Protein AF-A0A1D9GS06-F1 (afdb_monomer_lite)

Secondary structure (DSSP, 8-state):
-PPP-----------------BTTTBGGGTS-HHHHHHHHHHT--TTSS--SEEEEEEE-GGG-EEEEEEEEEEEEETTEEEEEEEEEEEEE--HHHHHHTTS--

Sequence (105 aa):
MGNPKLRPVDKSDSDSRGPSINPANGVLAYIPGDYVHVARQTLGPADSDNRTHAEVVIEAGNFGTVRIFFERKLSRHHKSYYHYWMAYRAEPVTPDTAHADADHA

pLDDT: mean 74.32, std 18.51, range [37.47, 93.12]

Radius of gyration: 20.76 Å; chains: 1; bounding box: 62×35×57 Å

Structure (mmCIF, N/CA/C/O backbone):
data_AF-A0A1D9GS06-F1
#
_entry.id   AF-A0A1D9GS06-F1
#
loop_
_atom_site.group_PDB
_atom_site.id
_atom_site.type_symbol
_atom_site.label_atom_id
_atom_site.label_alt_id
_atom_site.label_comp_id
_atom_site.label_asym_id
_atom_site.label_entity_id
_atom_site.label_seq_id
_atom_site.pdbx_PDB_ins_code
_atom_site.Cartn_x
_atom_site.Cartn_y
_atom_site.Cartn_z
_atom_site.occupancy
_atom_site.B_iso_or_equiv
_atom_site.auth_seq_id
_atom_site.auth_comp_id
_atom_site.auth_asym_id
_atom_site.auth_atom_id
_atom_site.pdbx_PDB_model_num
ATOM 1 N N . MET A 1 1 ? 31.733 23.032 41.420 1.00 37.47 1 MET A N 1
ATOM 2 C CA . MET A 1 1 ? 31.344 22.292 40.200 1.00 37.47 1 MET A CA 1
ATOM 3 C C . MET A 1 1 ? 29.952 21.722 40.436 1.00 37.47 1 MET A C 1
ATOM 5 O O . MET A 1 1 ? 29.825 20.643 40.995 1.00 37.47 1 MET A O 1
ATOM 9 N N . GLY A 1 2 ? 28.916 22.528 40.186 1.00 42.06 2 GLY A N 1
ATOM 10 C CA . GLY A 1 2 ? 27.523 22.177 40.470 1.00 42.06 2 GLY A CA 1
ATOM 11 C C . GLY A 1 2 ? 26.848 21.624 39.222 1.00 42.06 2 GLY A C 1
ATOM 12 O O . GLY A 1 2 ? 26.743 22.333 38.227 1.00 42.06 2 GLY A O 1
ATOM 13 N N . ASN A 1 3 ? 26.392 20.375 39.278 1.00 47.88 3 ASN A N 1
ATOM 14 C CA . ASN A 1 3 ? 25.543 19.807 38.236 1.00 47.88 3 ASN A CA 1
ATOM 15 C C . ASN A 1 3 ? 24.109 20.308 38.461 1.00 47.88 3 ASN A C 1
ATOM 17 O O . ASN A 1 3 ? 23.571 20.096 39.554 1.00 47.88 3 ASN A O 1
ATOM 21 N N . PRO A 1 4 ? 23.466 20.984 37.494 1.00 53.59 4 PRO A N 1
ATOM 22 C CA . PRO A 1 4 ? 22.086 21.396 37.673 1.00 53.59 4 PRO A CA 1
ATOM 23 C C . PRO A 1 4 ? 21.158 20.174 37.668 1.00 53.59 4 PRO A C 1
ATOM 25 O O . PRO A 1 4 ? 21.255 19.286 36.822 1.00 53.59 4 PRO A O 1
ATOM 28 N N . LYS A 1 5 ? 20.250 20.164 38.649 1.00 49.34 5 LYS A N 1
ATOM 29 C CA . LYS A 1 5 ? 19.127 19.232 38.805 1.00 49.34 5 LYS A CA 1
ATOM 30 C C . LYS A 1 5 ? 18.327 19.144 37.501 1.00 49.34 5 LYS A C 1
ATOM 32 O O . LYS A 1 5 ? 17.661 20.109 37.123 1.00 49.34 5 LYS A O 1
ATOM 37 N N . LEU A 1 6 ? 18.350 17.981 36.854 1.00 51.50 6 LEU A N 1
ATOM 38 C CA . LEU A 1 6 ? 17.377 17.630 35.824 1.00 51.50 6 LEU A CA 1
ATOM 39 C C . LEU A 1 6 ? 16.004 17.532 36.499 1.00 51.50 6 LEU A C 1
ATOM 41 O O . LEU A 1 6 ? 15.788 16.701 37.379 1.00 51.50 6 LEU A O 1
ATOM 45 N N . ARG A 1 7 ? 15.093 18.434 36.128 1.00 42.72 7 ARG A N 1
ATOM 46 C CA . ARG A 1 7 ? 13.671 18.302 36.457 1.00 42.72 7 ARG A CA 1
ATOM 47 C C . ARG A 1 7 ? 13.139 17.065 35.718 1.00 42.72 7 ARG A C 1
ATOM 49 O O . ARG A 1 7 ? 13.512 16.890 34.556 1.00 42.72 7 ARG A O 1
ATOM 56 N N . PRO A 1 8 ? 12.263 16.240 36.313 1.00 43.25 8 PRO A N 1
ATOM 57 C CA . PRO A 1 8 ? 11.472 15.324 35.512 1.00 43.25 8 PRO A CA 1
ATOM 58 C C . PRO A 1 8 ? 10.576 16.189 34.625 1.00 43.25 8 PRO A C 1
ATOM 60 O O . PRO A 1 8 ? 9.822 17.023 35.131 1.00 43.25 8 PRO A O 1
ATOM 63 N N . VAL A 1 9 ? 10.721 16.061 33.307 1.00 52.28 9 VAL A N 1
ATOM 64 C CA . VAL A 1 9 ? 9.732 16.616 32.391 1.00 52.28 9 VAL A CA 1
ATOM 65 C C . VAL A 1 9 ? 8.489 15.750 32.551 1.00 52.28 9 VAL A C 1
ATOM 67 O O . VAL A 1 9 ? 8.452 14.594 32.136 1.00 52.28 9 VAL A O 1
ATOM 70 N N . ASP A 1 10 ? 7.508 16.293 33.258 1.00 43.88 10 ASP A N 1
ATOM 71 C CA . ASP A 1 10 ? 6.145 15.802 33.206 1.00 43.88 10 ASP A CA 1
ATOM 72 C C . ASP A 1 10 ? 5.659 16.011 31.765 1.00 43.88 10 ASP A C 1
ATOM 74 O O . ASP A 1 10 ? 5.541 17.141 31.286 1.00 43.88 10 ASP A O 1
ATOM 78 N N . LYS A 1 11 ? 5.510 14.912 31.027 1.00 43.38 11 LYS A N 1
ATOM 79 C CA . LYS A 1 11 ? 4.718 14.859 29.798 1.00 43.38 11 LYS A CA 1
ATOM 80 C C . LYS A 1 11 ? 3.687 13.760 29.973 1.00 43.38 11 LYS A C 1
ATOM 82 O O . LYS A 1 11 ? 3.723 12.734 29.298 1.00 43.38 11 LYS A O 1
ATOM 87 N N . SER A 1 12 ? 2.796 13.987 30.928 1.00 48.12 12 SER A N 1
ATOM 88 C CA . SER A 1 12 ? 1.466 13.403 30.876 1.00 48.12 12 SER A CA 1
ATOM 89 C C . SER A 1 12 ? 0.668 14.192 29.841 1.00 48.12 12 SER A C 1
ATOM 91 O O . SER A 1 12 ? 0.180 15.271 30.138 1.00 48.12 12 SER A O 1
ATOM 93 N N . ASP A 1 13 ? 0.560 13.669 28.623 1.00 40.34 13 ASP A N 1
ATOM 94 C CA . ASP A 1 13 ? -0.618 13.925 27.793 1.00 40.34 13 ASP A CA 1
ATOM 95 C C . ASP A 1 13 ? -0.877 12.690 26.930 1.00 40.34 13 ASP A C 1
ATOM 97 O O . ASP A 1 13 ? -0.422 12.542 25.794 1.00 40.34 13 ASP A O 1
ATOM 101 N N . SER A 1 14 ? -1.570 11.745 27.561 1.00 47.44 14 SER A N 1
ATOM 102 C CA . SER A 1 14 ? -2.344 10.710 26.893 1.00 47.44 14 SER A CA 1
ATOM 103 C C . SER A 1 14 ? -3.488 11.378 26.119 1.00 47.44 14 SER A C 1
ATOM 105 O O . SER A 1 14 ? -4.634 11.355 26.563 1.00 47.44 14 SER A O 1
ATOM 107 N N . ASP A 1 15 ? -3.195 11.984 24.967 1.00 41.81 15 ASP A N 1
ATOM 108 C CA . ASP A 1 15 ? -4.240 12.447 24.053 1.00 41.81 15 ASP A CA 1
ATOM 109 C C . ASP A 1 15 ? -4.731 11.247 23.239 1.00 41.81 15 ASP A C 1
ATOM 111 O O . ASP A 1 15 ? -4.029 10.678 22.404 1.00 41.81 15 ASP A O 1
ATOM 115 N N . SER A 1 16 ? -5.961 10.842 23.526 1.00 42.16 16 SER A N 1
ATOM 116 C CA . SER A 1 16 ? -6.669 9.701 22.943 1.00 42.16 16 SER A CA 1
ATOM 117 C C . SER A 1 16 ? -7.129 9.967 21.500 1.00 42.16 16 SER A C 1
ATOM 119 O O . SER A 1 16 ? -8.242 9.608 21.115 1.00 42.16 16 SER A O 1
ATOM 121 N N . ARG A 1 17 ? -6.304 10.620 20.676 1.00 43.12 17 ARG A N 1
ATOM 122 C CA . ARG A 1 17 ? -6.590 10.805 19.252 1.00 43.12 17 ARG A CA 1
ATOM 123 C C . ARG A 1 17 ? -6.135 9.568 18.498 1.00 43.12 17 ARG A C 1
ATOM 125 O O . ARG A 1 17 ? -4.963 9.202 18.534 1.00 43.12 17 ARG A O 1
ATOM 132 N N . GLY A 1 18 ? -7.081 8.933 17.809 1.00 53.44 18 GLY A N 1
ATOM 133 C CA . GLY A 1 18 ? -6.798 7.864 16.857 1.00 53.44 18 GLY A CA 1
ATOM 134 C C . GLY A 1 18 ? -5.669 8.235 15.882 1.00 53.44 18 GLY A C 1
ATOM 135 O O . GLY A 1 18 ? -5.320 9.412 15.759 1.00 53.44 18 GLY A O 1
ATOM 136 N N . PRO A 1 19 ? -5.085 7.235 15.200 1.00 52.84 19 PRO A N 1
ATOM 137 C CA . PRO A 1 19 ? -3.896 7.400 14.367 1.00 52.84 19 PRO A CA 1
ATOM 138 C C . PRO A 1 19 ? -4.010 8.645 13.479 1.00 52.84 19 PRO A C 1
ATOM 140 O O . PRO A 1 19 ? -4.894 8.707 12.626 1.00 52.84 19 PRO A O 1
ATOM 143 N N . SER A 1 20 ? -3.171 9.663 13.714 1.00 52.78 20 SER A N 1
ATOM 144 C CA . SER A 1 20 ? -3.245 10.937 12.993 1.00 52.78 20 SER A CA 1
ATOM 145 C C . SER A 1 20 ? -2.982 10.707 11.506 1.00 52.78 20 SER A C 1
ATOM 147 O O . SER A 1 20 ? -1.840 10.581 11.078 1.00 52.78 20 SER A O 1
ATOM 149 N N . ILE A 1 21 ? -4.056 10.613 10.724 1.00 55.09 21 ILE A N 1
ATOM 150 C CA . ILE A 1 21 ? -4.037 10.314 9.292 1.00 55.09 21 ILE A CA 1
ATOM 151 C C . ILE A 1 21 ? -3.082 11.294 8.604 1.00 55.09 21 ILE A C 1
ATOM 153 O O . ILE A 1 21 ? -3.356 12.491 8.519 1.00 55.09 21 ILE A O 1
ATOM 157 N N . ASN A 1 22 ? -1.942 10.801 8.117 1.00 62.28 22 ASN A N 1
ATOM 158 C CA . ASN A 1 22 ? -1.083 11.611 7.265 1.00 62.28 22 ASN A CA 1
ATOM 159 C C . ASN A 1 22 ? -1.827 11.792 5.932 1.00 62.28 22 ASN A C 1
ATOM 161 O O . ASN A 1 22 ? -2.201 10.782 5.335 1.00 62.28 22 ASN A O 1
ATOM 165 N N . PRO A 1 23 ? -2.045 13.018 5.429 1.00 59.75 23 PRO A N 1
ATOM 166 C CA . PRO A 1 23 ? -2.836 13.230 4.217 1.00 59.75 23 PRO A CA 1
ATOM 167 C C . PRO A 1 23 ? -2.262 12.517 2.980 1.00 59.75 23 PRO A C 1
ATOM 169 O O . PRO A 1 23 ? -3.018 12.193 2.070 1.00 59.75 23 PRO A O 1
ATOM 172 N N . ALA A 1 24 ? -0.955 12.227 2.952 1.00 65.56 24 ALA A N 1
ATOM 173 C CA . ALA A 1 24 ? -0.316 11.514 1.846 1.00 65.56 24 ALA A CA 1
ATOM 174 C C . ALA A 1 24 ? -0.394 9.980 1.980 1.00 65.56 24 ALA A C 1
ATOM 176 O O . ALA A 1 24 ? -0.663 9.292 0.999 1.00 65.56 24 ALA A O 1
ATOM 177 N N . ASN A 1 25 ? -0.201 9.442 3.191 1.00 75.25 25 ASN A N 1
ATOM 178 C CA . ASN A 1 25 ? -0.056 7.991 3.415 1.00 75.25 25 ASN A CA 1
ATOM 179 C C . ASN A 1 25 ? -1.298 7.347 4.063 1.00 75.25 25 ASN A C 1
ATOM 181 O O . ASN A 1 25 ? -1.385 6.124 4.191 1.00 75.25 25 ASN A O 1
ATOM 185 N N . GLY A 1 26 ? -2.273 8.154 4.479 1.00 77.00 26 GLY A N 1
ATOM 186 C CA . GLY A 1 26 ? -3.456 7.713 5.203 1.00 77.00 26 GLY A CA 1
ATOM 187 C C . 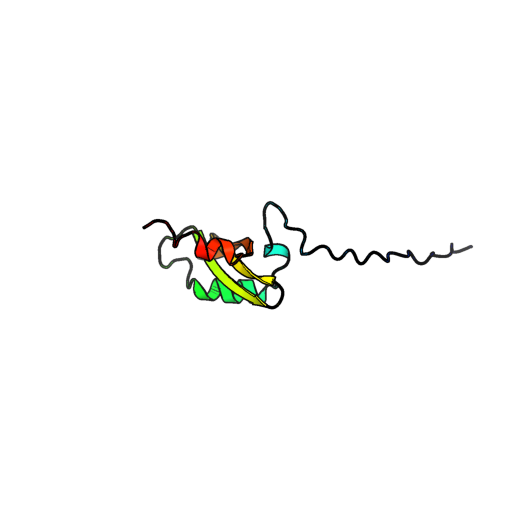GLY A 1 26 ? -3.110 7.045 6.538 1.00 77.00 26 GLY A C 1
ATOM 188 O O . GLY A 1 26 ? -2.247 7.520 7.283 1.00 77.00 26 GLY A O 1
ATOM 189 N N . VAL A 1 27 ? -3.765 5.917 6.826 1.00 80.31 27 VAL A N 1
ATOM 190 C CA . VAL A 1 27 ? -3.497 5.093 8.019 1.00 80.31 27 VAL A CA 1
ATOM 191 C C . VAL A 1 27 ? -2.310 4.141 7.844 1.00 80.31 27 VAL A C 1
ATOM 193 O O . VAL A 1 27 ? -1.937 3.462 8.795 1.00 80.31 27 VAL A O 1
ATOM 196 N N . LEU A 1 28 ? -1.662 4.112 6.670 1.00 83.56 28 LEU A N 1
ATOM 197 C CA . LEU A 1 28 ? -0.557 3.186 6.381 1.00 83.56 28 LEU A CA 1
ATOM 198 C C . LEU A 1 28 ? 0.593 3.311 7.385 1.00 83.56 28 LEU A C 1
ATOM 200 O O . LEU A 1 28 ? 1.202 2.311 7.740 1.00 83.56 28 LEU A O 1
ATOM 204 N N . ALA A 1 29 ? 0.854 4.525 7.879 1.00 81.94 29 ALA A N 1
ATOM 205 C CA . ALA A 1 29 ? 1.889 4.786 8.880 1.00 81.94 29 ALA A CA 1
ATOM 206 C C . ALA A 1 29 ? 1.629 4.106 10.240 1.00 81.94 29 ALA A C 1
ATOM 208 O O . ALA A 1 29 ? 2.550 3.987 11.043 1.00 81.94 29 ALA A O 1
ATOM 209 N N . TYR A 1 30 ? 0.392 3.677 10.496 1.00 83.69 30 TYR A N 1
ATOM 210 C CA . TYR A 1 30 ? -0.042 3.074 11.758 1.00 83.69 30 TYR A CA 1
ATOM 211 C C . TYR A 1 30 ? -0.319 1.581 11.643 1.00 83.69 30 TYR A C 1
ATOM 213 O O . TYR A 1 30 ? -0.379 0.897 12.661 1.00 83.69 30 TYR A O 1
ATOM 221 N N . ILE A 1 31 ? -0.474 1.074 1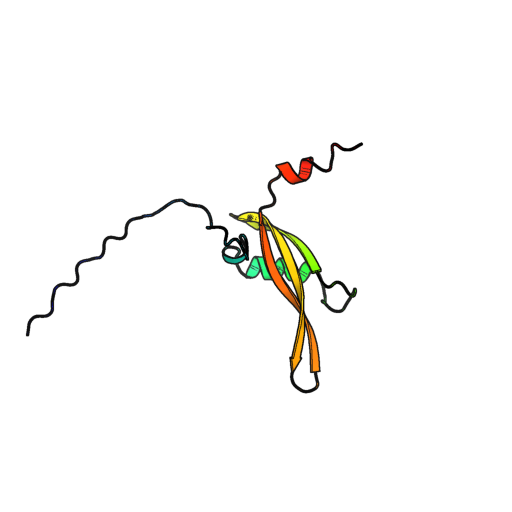0.420 1.00 84.25 31 ILE A N 1
ATOM 222 C CA . ILE A 1 31 ? -0.686 -0.346 10.170 1.00 84.25 31 ILE A CA 1
ATOM 223 C C . ILE A 1 31 ? 0.649 -1.078 10.382 1.00 84.25 31 ILE A C 1
ATOM 225 O O . ILE A 1 31 ? 1.637 -0.744 9.722 1.00 84.25 31 ILE A O 1
ATOM 229 N N . PRO A 1 32 ? 0.703 -2.094 11.264 1.00 86.50 32 PRO A N 1
ATOM 230 C CA . PRO A 1 32 ? 1.897 -2.915 11.419 1.00 86.50 32 PRO A CA 1
ATOM 231 C C . PRO A 1 32 ? 2.334 -3.553 10.096 1.00 86.50 32 PRO A C 1
ATOM 233 O O . PRO A 1 32 ? 1.506 -4.002 9.301 1.00 86.50 32 PRO A O 1
ATOM 236 N N . GLY A 1 33 ? 3.649 -3.635 9.877 1.00 87.94 33 GLY A N 1
ATOM 237 C CA . GLY A 1 33 ? 4.225 -4.134 8.623 1.00 87.94 33 GLY A CA 1
ATOM 238 C C . GLY A 1 33 ? 3.773 -5.547 8.240 1.00 87.94 33 GLY A C 1
ATOM 239 O O . GLY A 1 33 ? 3.679 -5.846 7.052 1.00 87.94 33 GLY A O 1
ATOM 240 N N . ASP A 1 34 ? 3.418 -6.382 9.219 1.00 90.94 34 ASP A N 1
ATOM 241 C CA . ASP A 1 34 ? 2.913 -7.740 8.990 1.00 90.94 34 ASP A CA 1
ATOM 242 C C . ASP A 1 34 ? 1.597 -7.743 8.204 1.00 90.94 34 ASP A C 1
ATOM 244 O O . ASP A 1 34 ? 1.427 -8.531 7.275 1.00 90.94 34 ASP A O 1
ATOM 248 N N . TYR A 1 35 ? 0.692 -6.804 8.488 1.00 90.88 35 TYR A N 1
ATOM 249 C CA . TYR A 1 35 ? -0.557 -6.661 7.740 1.00 90.88 35 TYR A CA 1
ATOM 250 C C . TYR A 1 35 ? -0.299 -6.204 6.301 1.00 90.88 35 TYR A C 1
ATOM 252 O O . TYR A 1 35 ? -0.901 -6.723 5.363 1.00 90.88 35 TYR A O 1
ATOM 260 N N . VAL A 1 36 ? 0.655 -5.288 6.099 1.00 89.25 36 VAL A N 1
ATOM 261 C CA . VA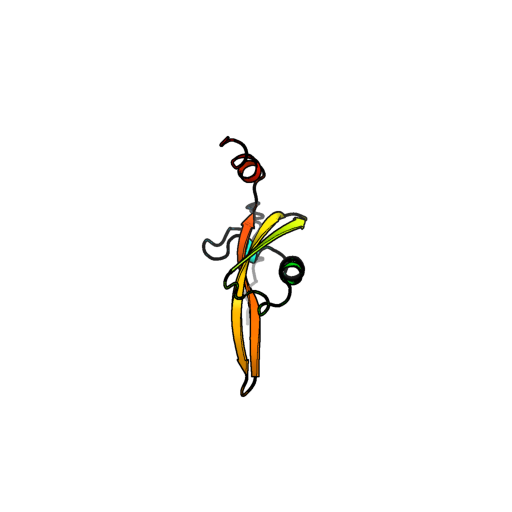L A 1 36 ? 1.085 -4.869 4.754 1.00 89.25 36 VAL A CA 1
ATOM 262 C C . VAL A 1 36 ? 1.711 -6.044 3.995 1.00 89.25 36 VAL A C 1
ATOM 264 O O . VAL A 1 36 ? 1.486 -6.197 2.792 1.00 89.25 36 VAL A O 1
ATOM 267 N N . HIS A 1 37 ? 2.470 -6.897 4.687 1.00 89.62 37 HIS A N 1
ATOM 268 C CA . HIS A 1 37 ? 3.061 -8.101 4.117 1.00 89.62 37 HIS A CA 1
ATOM 269 C C . HIS A 1 37 ? 1.990 -9.102 3.671 1.00 89.62 37 HIS A C 1
ATOM 271 O O . HIS A 1 37 ? 2.018 -9.532 2.518 1.00 89.62 37 HIS A O 1
ATOM 277 N N . VAL A 1 38 ? 1.020 -9.412 4.537 1.00 90.62 38 VAL A N 1
ATOM 278 C CA . VAL A 1 38 ? -0.118 -10.290 4.218 1.00 90.62 38 VAL A CA 1
ATOM 279 C C . VAL A 1 38 ? -0.911 -9.736 3.036 1.00 90.62 38 VAL A C 1
ATOM 281 O O . VAL A 1 38 ? -1.134 -10.455 2.065 1.00 90.62 38 VAL A O 1
ATOM 284 N N . ALA A 1 39 ? -1.255 -8.443 3.050 1.00 91.38 39 ALA A N 1
ATOM 285 C CA . ALA A 1 39 ? -1.949 -7.804 1.934 1.00 91.38 39 ALA A CA 1
ATOM 286 C C . ALA A 1 39 ? -1.169 -7.949 0.621 1.00 91.38 39 ALA A C 1
ATOM 288 O O . ALA A 1 39 ? -1.729 -8.356 -0.395 1.00 91.38 39 ALA A O 1
ATOM 289 N N . ARG A 1 40 ? 0.144 -7.704 0.634 1.00 90.88 40 ARG A N 1
ATOM 290 C CA . ARG A 1 40 ? 0.987 -7.847 -0.558 1.00 90.88 40 ARG A CA 1
ATOM 291 C C . ARG A 1 40 ? 1.030 -9.280 -1.095 1.00 90.88 40 ARG A C 1
ATOM 293 O O . ARG A 1 40 ? 1.111 -9.452 -2.309 1.00 90.88 40 ARG A O 1
ATOM 300 N N . GLN A 1 41 ? 0.993 -10.296 -0.232 1.00 90.25 41 GLN A N 1
ATOM 301 C CA . GLN A 1 41 ? 0.983 -11.697 -0.668 1.00 90.25 41 GLN A CA 1
ATOM 302 C C . GLN A 1 41 ? -0.276 -12.045 -1.476 1.00 90.25 41 GLN A C 1
ATOM 304 O O . GLN A 1 41 ? -0.190 -12.845 -2.406 1.00 90.25 41 GLN A O 1
ATOM 309 N N . THR A 1 42 ? -1.415 -11.402 -1.191 1.00 88.94 42 THR A N 1
ATOM 310 C CA . THR A 1 42 ? -2.672 -11.635 -1.931 1.00 88.94 42 THR A CA 1
ATOM 311 C C . THR A 1 42 ? -2.616 -11.187 -3.395 1.00 88.94 42 THR A C 1
ATOM 313 O O . THR A 1 42 ? -3.315 -11.748 -4.234 1.00 88.94 42 THR A O 1
ATOM 316 N N . LEU A 1 43 ? -1.758 -10.215 -3.726 1.00 85.38 43 LEU A N 1
ATOM 317 C CA . LEU A 1 43 ? -1.618 -9.674 -5.083 1.00 85.38 43 LEU A CA 1
ATOM 318 C C . LEU A 1 43 ? -0.821 -10.579 -6.028 1.00 85.38 43 LEU A C 1
ATOM 320 O O . LEU A 1 43 ? -0.793 -10.332 -7.234 1.00 85.38 43 LEU A O 1
ATOM 324 N N . GLY A 1 44 ? -0.126 -11.587 -5.495 1.00 82.56 44 GLY A N 1
ATOM 325 C CA . GLY A 1 44 ? 0.811 -12.392 -6.270 1.00 82.56 44 GLY A CA 1
ATOM 326 C C . GLY A 1 44 ? 1.985 -11.574 -6.846 1.00 82.56 44 GLY A C 1
ATOM 327 O O . GLY A 1 44 ? 2.274 -10.455 -6.400 1.00 82.56 44 GLY A O 1
ATOM 328 N N . PRO A 1 45 ? 2.723 -12.125 -7.827 1.00 82.25 45 PRO A N 1
ATOM 329 C CA . PRO A 1 45 ? 3.875 -11.454 -8.423 1.00 82.25 45 PRO A CA 1
ATOM 330 C C . PRO A 1 45 ? 3.468 -10.186 -9.186 1.00 82.25 45 PRO A C 1
ATOM 332 O O . PRO A 1 45 ? 2.524 -10.194 -9.975 1.00 82.25 45 PRO A O 1
ATOM 335 N N . ALA A 1 46 ? 4.232 -9.104 -9.019 1.00 82.00 46 ALA A N 1
ATOM 336 C CA . ALA A 1 46 ? 3.944 -7.810 -9.649 1.00 82.00 46 ALA A CA 1
ATOM 337 C C . ALA A 1 46 ? 4.136 -7.789 -11.178 1.00 82.00 46 ALA A C 1
ATOM 339 O O . ALA A 1 46 ? 3.798 -6.805 -11.828 1.00 82.00 46 ALA A O 1
ATOM 340 N N . ASP A 1 47 ? 4.680 -8.856 -11.758 1.00 77.00 47 ASP A N 1
ATOM 341 C CA . ASP A 1 47 ? 4.918 -8.966 -13.201 1.00 77.00 47 ASP A CA 1
ATOM 342 C C . ASP A 1 47 ? 3.752 -9.624 -13.960 1.00 77.00 47 ASP A C 1
ATOM 344 O O . ASP A 1 47 ? 3.726 -9.649 -15.184 1.00 77.00 47 ASP A O 1
ATOM 348 N N . SER A 1 48 ? 2.765 -10.158 -13.236 1.00 66.75 48 SER A N 1
ATOM 349 C CA . SER A 1 48 ? 1.836 -11.145 -13.797 1.00 66.75 48 SER A CA 1
ATOM 350 C C . SER A 1 48 ? 0.792 -10.573 -14.760 1.00 66.75 48 SER A C 1
ATOM 352 O O . SER A 1 48 ? 0.318 -11.306 -15.618 1.00 66.75 48 SER A O 1
ATOM 354 N N . ASP A 1 49 ? 0.394 -9.303 -14.613 1.00 65.62 49 ASP A N 1
ATOM 355 C CA . ASP A 1 49 ? -0.855 -8.825 -15.240 1.00 65.62 49 ASP A CA 1
ATOM 356 C C . ASP A 1 49 ? -0.790 -7.384 -15.779 1.00 65.62 49 ASP A C 1
ATOM 358 O O . ASP A 1 49 ? -1.795 -6.690 -15.889 1.00 65.62 49 ASP A O 1
ATOM 362 N N . ASN A 1 50 ? 0.421 -6.875 -16.040 1.00 70.25 50 ASN A N 1
ATOM 363 C CA . ASN A 1 50 ? 0.706 -5.488 -16.458 1.00 70.25 50 ASN A CA 1
ATOM 364 C C . ASN A 1 50 ? 0.048 -4.376 -15.600 1.00 70.25 50 ASN A C 1
ATOM 366 O O . ASN A 1 50 ? 0.081 -3.198 -15.961 1.00 70.25 50 ASN A O 1
ATOM 370 N N . ARG A 1 51 ? -0.522 -4.730 -14.444 1.00 82.00 51 ARG A N 1
ATOM 371 C CA . ARG A 1 51 ? -1.172 -3.808 -13.518 1.00 82.00 51 ARG A CA 1
ATOM 372 C C . ARG A 1 51 ? -0.126 -2.881 -12.913 1.00 82.00 51 ARG A C 1
ATOM 374 O O . ARG A 1 51 ? 0.902 -3.324 -12.403 1.00 82.00 51 ARG A O 1
ATOM 381 N N . THR A 1 52 ? -0.397 -1.582 -12.960 1.00 86.94 52 THR A N 1
ATOM 382 C CA . THR A 1 52 ? 0.460 -0.563 -12.332 1.00 86.94 52 THR A CA 1
ATOM 383 C C . THR A 1 52 ? 0.017 -0.258 -10.906 1.00 86.94 52 THR A C 1
ATOM 385 O O . THR A 1 52 ? 0.854 0.064 -10.070 1.00 86.94 52 THR A O 1
ATOM 388 N N . HIS A 1 53 ? -1.274 -0.413 -10.616 1.00 90.56 53 HIS A N 1
ATOM 389 C CA . HIS A 1 53 ? -1.859 -0.181 -9.300 1.00 90.56 53 HIS A CA 1
ATOM 390 C C . HIS A 1 53 ? -2.703 -1.384 -8.897 1.00 90.56 53 HIS A C 1
ATOM 392 O O . HIS A 1 53 ? -3.314 -2.032 -9.751 1.00 90.56 53 HIS A O 1
ATOM 398 N N . ALA A 1 54 ? -2.728 -1.669 -7.604 1.00 89.62 54 ALA A N 1
ATOM 399 C CA . ALA A 1 54 ? -3.573 -2.691 -7.022 1.00 89.62 54 ALA A CA 1
ATOM 400 C C . ALA A 1 54 ? -4.063 -2.237 -5.648 1.00 89.62 54 ALA A C 1
ATOM 402 O O . ALA A 1 54 ? -3.361 -1.526 -4.932 1.00 89.62 54 ALA A O 1
ATOM 403 N N . GLU A 1 55 ? -5.262 -2.659 -5.279 1.00 91.44 55 GLU A N 1
ATOM 404 C CA . GLU A 1 55 ? -5.842 -2.404 -3.967 1.00 91.44 55 GLU A CA 1
ATOM 405 C C . GLU A 1 55 ? -6.172 -3.731 -3.292 1.00 91.44 55 GLU A C 1
ATOM 407 O O . GLU A 1 55 ? -6.590 -4.688 -3.945 1.00 91.44 55 GLU A O 1
ATOM 412 N N . VAL A 1 56 ? -5.944 -3.797 -1.983 1.00 91.44 56 VAL A N 1
ATOM 413 C CA . VAL A 1 56 ? -6.255 -4.972 -1.170 1.00 91.44 56 VAL A CA 1
ATOM 414 C C . VAL A 1 56 ? -6.978 -4.515 0.075 1.00 91.44 56 VAL A C 1
ATOM 416 O O . VAL A 1 56 ? -6.485 -3.656 0.805 1.00 91.44 56 VAL A O 1
ATOM 419 N N . VAL A 1 57 ? -8.134 -5.111 0.330 1.00 91.94 57 VAL A N 1
ATOM 420 C CA . VAL A 1 57 ? -8.872 -4.918 1.573 1.00 91.94 57 VAL A CA 1
ATOM 421 C C . VAL A 1 57 ? -8.505 -6.046 2.530 1.00 91.94 57 VAL A C 1
ATOM 423 O O . VAL A 1 57 ? -8.623 -7.216 2.176 1.00 91.94 57 VAL A O 1
ATOM 426 N N . ILE A 1 58 ? -8.041 -5.693 3.727 1.00 90.50 58 ILE A N 1
ATOM 427 C CA . ILE A 1 58 ? -7.701 -6.642 4.791 1.00 90.50 58 ILE A CA 1
ATOM 428 C C . ILE A 1 58 ? -8.297 -6.201 6.127 1.00 90.50 58 ILE A C 1
ATOM 430 O O . ILE A 1 58 ? -8.555 -5.018 6.350 1.00 90.50 58 ILE A O 1
ATOM 434 N N . GLU A 1 59 ? -8.454 -7.148 7.044 1.00 88.38 59 GLU A N 1
ATOM 435 C CA . GLU A 1 59 ? -8.756 -6.863 8.444 1.00 88.38 59 GLU A CA 1
ATOM 436 C C . GLU A 1 59 ? -7.445 -6.653 9.221 1.00 88.38 59 GLU A C 1
ATOM 438 O O . GLU A 1 59 ? -6.640 -7.571 9.371 1.00 88.38 59 GLU A O 1
ATOM 443 N N . ALA A 1 60 ? -7.209 -5.428 9.698 1.00 86.31 60 ALA A N 1
ATOM 444 C CA . ALA A 1 60 ? -6.003 -5.022 10.420 1.00 86.31 60 ALA A CA 1
ATOM 445 C C . ALA A 1 60 ? -6.230 -4.956 11.944 1.00 86.31 60 ALA A C 1
ATOM 447 O O . ALA A 1 60 ? -5.829 -3.995 12.609 1.00 86.31 60 ALA A O 1
ATOM 448 N N . GLY A 1 61 ? -6.901 -5.967 12.506 1.00 82.25 61 GLY A N 1
ATOM 449 C CA . GLY A 1 61 ? -7.150 -6.098 13.946 1.00 82.25 61 GLY A CA 1
ATOM 450 C C . GLY A 1 61 ? -7.782 -4.843 14.557 1.00 82.25 61 GLY A C 1
ATOM 451 O O . GLY A 1 61 ? -8.857 -4.414 14.148 1.00 82.25 61 GLY A O 1
ATOM 452 N N . ASN A 1 62 ? -7.093 -4.213 15.516 1.00 78.88 62 ASN A N 1
ATOM 453 C CA . ASN A 1 62 ? -7.560 -3.003 16.212 1.00 78.88 62 ASN A CA 1
ATOM 454 C C . ASN A 1 62 ? -7.790 -1.780 15.302 1.00 78.88 62 ASN A C 1
ATOM 456 O O . ASN A 1 62 ? -8.433 -0.829 15.738 1.00 78.88 62 ASN A O 1
ATOM 460 N N . PHE A 1 63 ? -7.276 -1.787 14.068 1.00 75.56 63 PHE A N 1
ATOM 461 C CA . PHE A 1 63 ? -7.507 -0.727 13.080 1.00 75.56 63 PHE A CA 1
ATOM 462 C C . PHE A 1 63 ? -8.743 -0.980 12.203 1.00 75.56 63 PHE A C 1
ATOM 464 O O . PHE A 1 63 ? -9.099 -0.129 11.389 1.00 75.56 63 PHE A O 1
ATOM 471 N N . GLY A 1 64 ? -9.408 -2.126 12.379 1.00 86.31 64 GLY A N 1
ATOM 472 C CA . GLY A 1 64 ? -10.576 -2.524 11.603 1.00 86.31 64 GLY A CA 1
ATOM 473 C C . GLY A 1 64 ? -10.228 -2.941 10.176 1.00 86.31 64 GLY A C 1
ATOM 474 O O . GLY A 1 64 ? -9.105 -3.348 9.874 1.00 86.31 64 GLY A O 1
ATOM 475 N N . THR A 1 65 ? -11.214 -2.857 9.284 1.00 89.00 65 THR A N 1
ATOM 476 C CA . THR A 1 65 ? -11.010 -3.155 7.862 1.00 89.00 65 THR A CA 1
ATOM 477 C C . THR A 1 65 ? -10.316 -1.978 7.187 1.00 89.00 65 THR A C 1
ATOM 479 O O . THR A 1 65 ? -10.782 -0.842 7.268 1.00 89.00 65 THR A O 1
ATOM 482 N N . VAL A 1 66 ? -9.208 -2.244 6.503 1.00 89.75 66 VAL A N 1
ATOM 483 C CA . VAL A 1 66 ? -8.412 -1.234 5.801 1.00 89.75 66 VAL A CA 1
ATOM 484 C C . VAL A 1 66 ? -8.202 -1.642 4.350 1.00 89.75 66 VAL A C 1
ATOM 486 O O . VAL A 1 66 ? -7.965 -2.809 4.040 1.00 89.75 66 VAL A O 1
ATOM 489 N N . ARG A 1 67 ? -8.263 -0.666 3.449 1.00 91.19 67 ARG A N 1
ATOM 490 C CA . ARG A 1 67 ? -7.889 -0.795 2.044 1.00 91.19 67 ARG A CA 1
ATOM 491 C C . ARG A 1 67 ? -6.482 -0.250 1.867 1.00 91.19 67 ARG A C 1
ATOM 493 O O . ARG A 1 67 ? -6.242 0.929 2.109 1.00 91.19 67 ARG A O 1
ATOM 500 N N . ILE A 1 68 ? -5.555 -1.101 1.448 1.00 92.38 68 ILE A N 1
ATOM 501 C CA . ILE A 1 68 ? -4.165 -0.742 1.172 1.00 92.38 68 ILE A CA 1
ATOM 502 C C . ILE A 1 68 ? -3.973 -0.642 -0.337 1.00 92.38 68 ILE A C 1
ATOM 504 O O . ILE A 1 68 ? -4.312 -1.563 -1.079 1.00 92.38 68 ILE A O 1
ATOM 508 N N . PHE A 1 69 ? -3.390 0.468 -0.776 1.00 91.88 69 PHE A N 1
ATOM 509 C CA . PHE A 1 69 ? -3.047 0.733 -2.163 1.00 91.88 69 PHE A CA 1
ATOM 510 C C . PHE A 1 69 ? -1.574 0.435 -2.406 1.00 91.88 69 PHE A C 1
ATOM 512 O O . PHE A 1 69 ? -0.682 0.914 -1.694 1.00 91.88 69 PHE A O 1
ATOM 519 N N . PHE A 1 70 ? -1.334 -0.339 -3.454 1.00 92.94 70 PHE A N 1
ATOM 520 C CA . PHE A 1 70 ? -0.028 -0.753 -3.917 1.00 92.94 70 PHE A CA 1
ATOM 521 C C . PHE A 1 70 ? 0.222 -0.221 -5.319 1.00 92.94 70 PHE A C 1
ATOM 523 O O . PHE A 1 70 ? -0.650 -0.248 -6.186 1.00 92.94 70 PHE A O 1
ATOM 530 N N . GLU A 1 71 ? 1.450 0.211 -5.559 1.00 93.12 71 GLU A N 1
ATOM 531 C CA . GLU A 1 71 ? 1.946 0.535 -6.887 1.00 93.12 71 GLU A CA 1
ATOM 532 C C . GLU A 1 71 ? 3.038 -0.453 -7.297 1.00 93.12 71 GLU A C 1
ATOM 534 O O . GLU A 1 71 ? 3.839 -0.920 -6.479 1.00 93.12 71 GLU A O 1
ATOM 539 N N . ARG A 1 72 ? 3.073 -0.786 -8.585 1.00 92.75 72 ARG A N 1
ATOM 540 C CA . ARG A 1 72 ? 4.135 -1.595 -9.168 1.00 92.75 72 ARG A CA 1
ATOM 541 C C . ARG A 1 72 ? 5.360 -0.716 -9.361 1.00 92.75 72 ARG A C 1
ATOM 543 O O . ARG A 1 72 ? 5.360 0.210 -10.168 1.00 92.75 72 ARG A O 1
ATOM 550 N N . LYS A 1 73 ? 6.442 -1.059 -8.674 1.00 91.81 73 LYS A N 1
ATOM 551 C CA . LYS A 1 73 ? 7.760 -0.459 -8.873 1.00 91.81 73 LYS A CA 1
ATOM 552 C C . LYS A 1 73 ? 8.676 -1.414 -9.619 1.00 91.81 73 LYS A C 1
ATOM 554 O O . LYS A 1 73 ? 8.484 -2.630 -9.615 1.00 91.81 73 LYS A O 1
ATOM 559 N N . LEU A 1 74 ? 9.682 -0.840 -10.266 1.00 90.06 74 LEU A N 1
ATOM 560 C CA . LEU A 1 74 ? 10.761 -1.561 -10.922 1.00 90.06 74 LEU A CA 1
ATOM 561 C C . LEU A 1 74 ? 12.044 -1.309 -10.136 1.00 90.06 74 LEU A C 1
ATOM 563 O O . LEU A 1 74 ? 12.520 -0.177 -10.082 1.00 90.06 74 LEU A O 1
ATOM 567 N N . SER A 1 75 ? 12.607 -2.360 -9.552 1.00 90.56 75 SER A N 1
ATOM 568 C CA . SER A 1 75 ? 13.954 -2.305 -8.995 1.00 90.56 75 SER A 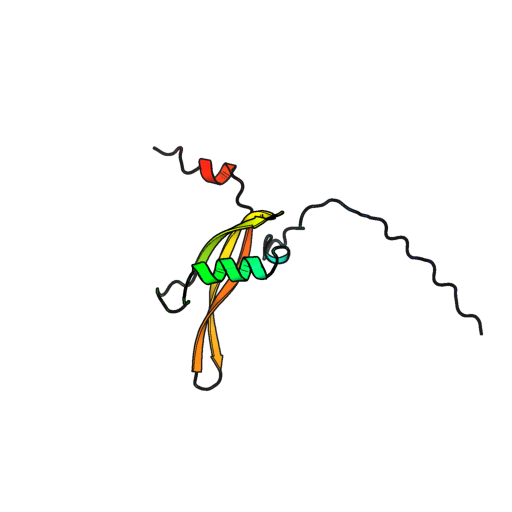CA 1
ATOM 569 C C . SER A 1 75 ? 14.945 -2.729 -10.069 1.00 90.56 75 SER A C 1
ATOM 571 O O . SER A 1 75 ? 14.745 -3.750 -10.729 1.00 90.56 75 SER A O 1
ATOM 573 N N . ARG A 1 76 ? 16.006 -1.943 -10.267 1.00 89.75 76 ARG A N 1
ATOM 574 C CA . ARG A 1 76 ? 17.097 -2.249 -11.199 1.00 89.75 76 ARG A CA 1
ATOM 575 C C . ARG A 1 76 ? 18.386 -2.391 -10.410 1.00 89.75 76 ARG A C 1
ATOM 577 O O . ARG A 1 76 ? 18.803 -1.455 -9.737 1.00 89.75 76 ARG A O 1
ATOM 584 N N . HIS A 1 77 ? 19.023 -3.547 -10.526 1.00 88.19 77 HIS A N 1
ATOM 585 C CA . HIS A 1 77 ? 20.306 -3.828 -9.903 1.00 88.19 77 HIS A CA 1
ATOM 586 C C . HIS A 1 77 ? 21.259 -4.435 -10.937 1.00 88.19 77 HIS A C 1
ATOM 588 O O . HIS A 1 77 ? 21.112 -5.588 -11.346 1.00 88.19 77 HIS A O 1
ATOM 594 N N . HIS A 1 78 ? 22.237 -3.639 -11.377 1.00 88.75 78 HIS A N 1
ATOM 595 C CA . HIS A 1 78 ? 23.167 -3.968 -12.462 1.00 88.75 78 HIS A CA 1
ATOM 596 C C . HIS A 1 78 ? 22.464 -4.506 -13.722 1.00 88.75 78 HIS A C 1
ATOM 598 O O . HIS A 1 78 ? 21.866 -3.733 -14.465 1.00 88.75 78 HIS A O 1
ATOM 604 N N . LYS A 1 79 ? 22.558 -5.818 -13.976 1.00 90.25 79 LYS A N 1
ATOM 605 C CA . LYS A 1 79 ? 21.991 -6.495 -15.155 1.00 90.25 79 LYS A CA 1
ATOM 606 C C . LYS A 1 79 ? 20.601 -7.088 -14.910 1.00 90.25 79 LYS A C 1
ATOM 608 O O . LYS A 1 79 ? 19.990 -7.570 -15.857 1.00 90.25 79 LYS A O 1
ATOM 613 N N . SER A 1 80 ? 20.112 -7.059 -13.673 1.00 88.62 80 SER A N 1
ATOM 614 C CA . SER A 1 80 ? 18.829 -7.647 -13.293 1.00 88.62 80 SER A CA 1
A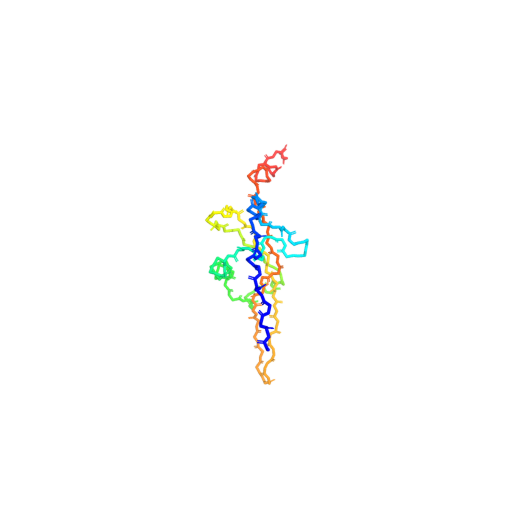TOM 615 C C . SER A 1 80 ? 17.822 -6.560 -12.965 1.00 88.62 80 SER A C 1
ATOM 617 O O . SER A 1 80 ? 18.141 -5.554 -12.327 1.00 88.62 80 SER A O 1
ATOM 619 N N . TYR A 1 81 ? 16.582 -6.784 -13.370 1.00 88.06 81 TYR A N 1
ATOM 620 C CA . TYR A 1 81 ? 15.453 -5.973 -12.958 1.00 88.06 81 TYR A CA 1
ATOM 621 C C . TYR A 1 81 ? 14.352 -6.885 -12.433 1.00 88.06 81 TYR A C 1
ATOM 623 O O . TYR A 1 81 ? 14.208 -8.014 -12.897 1.00 88.06 81 TYR A O 1
ATOM 631 N N . TYR A 1 82 ? 13.602 -6.418 -11.442 1.00 89.62 82 TYR A N 1
ATOM 632 C CA . TYR A 1 82 ? 12.419 -7.124 -10.970 1.00 89.62 82 TYR A CA 1
ATOM 633 C C . TYR A 1 82 ? 11.332 -6.137 -10.569 1.00 89.62 82 TYR A C 1
ATOM 635 O O . TYR A 1 82 ? 11.600 -5.045 -10.052 1.00 89.62 82 TYR A O 1
ATOM 643 N N . HIS A 1 83 ? 10.091 -6.539 -10.817 1.00 91.06 83 HIS A N 1
ATOM 644 C CA . HIS A 1 83 ? 8.918 -5.797 -10.396 1.00 91.06 83 HIS A CA 1
ATOM 645 C C . HIS A 1 83 ? 8.521 -6.187 -8.975 1.00 91.06 83 HIS A C 1
ATOM 647 O O . HIS A 1 83 ? 8.584 -7.355 -8.590 1.00 91.06 83 HIS A O 1
ATOM 653 N N . TYR A 1 84 ? 8.091 -5.206 -8.189 1.00 90.81 84 TYR A N 1
ATOM 654 C CA . TYR A 1 84 ? 7.576 -5.440 -6.846 1.00 90.81 84 TYR A CA 1
ATOM 655 C C . TYR A 1 84 ? 6.434 -4.483 -6.514 1.00 90.81 84 TYR A C 1
ATOM 657 O O . TYR A 1 84 ? 6.372 -3.369 -7.029 1.00 90.81 84 TYR A O 1
ATOM 665 N N . TRP A 1 85 ? 5.536 -4.926 -5.636 1.00 92.75 85 TRP A N 1
ATOM 666 C CA . TRP A 1 85 ? 4.471 -4.096 -5.086 1.00 92.75 85 TRP A CA 1
ATOM 667 C C . TRP A 1 85 ? 4.998 -3.260 -3.919 1.00 92.75 85 TRP A C 1
ATOM 669 O O . TRP A 1 85 ? 5.580 -3.806 -2.975 1.00 92.75 85 TRP A O 1
ATOM 679 N N . MET A 1 86 ? 4.778 -1.950 -3.978 1.00 91.38 86 MET A N 1
ATOM 680 C CA . MET A 1 86 ? 5.085 -1.000 -2.913 1.00 91.38 86 MET A CA 1
ATOM 681 C C . MET A 1 86 ? 3.784 -0.393 -2.393 1.00 91.38 86 MET A C 1
ATOM 683 O O . MET A 1 86 ? 3.036 0.198 -3.166 1.00 91.38 86 MET A O 1
ATOM 687 N N . ALA A 1 87 ? 3.510 -0.546 -1.097 1.00 92.25 87 ALA A N 1
ATOM 688 C CA . ALA A 1 87 ? 2.390 0.141 -0.462 1.00 92.25 87 ALA A CA 1
ATOM 689 C C . ALA A 1 87 ? 2.712 1.634 -0.345 1.00 92.25 87 ALA A C 1
ATOM 691 O O . ALA A 1 87 ? 3.796 1.985 0.126 1.00 92.25 87 ALA A O 1
ATOM 692 N N . TYR A 1 88 ? 1.780 2.493 -0.753 1.00 90.50 88 TYR A N 1
ATOM 693 C CA . TYR A 1 88 ? 1.960 3.949 -0.680 1.00 90.50 88 TYR A CA 1
ATOM 694 C C . TYR A 1 88 ? 0.848 4.658 0.099 1.00 90.50 88 TYR A C 1
ATOM 696 O O . TYR A 1 88 ? 1.082 5.727 0.656 1.00 90.50 88 TYR A O 1
ATOM 704 N N . ARG A 1 89 ? -0.347 4.063 0.189 1.00 88.81 89 ARG A N 1
ATOM 705 C CA . ARG A 1 89 ? -1.491 4.631 0.911 1.00 88.81 89 ARG A CA 1
ATOM 706 C C . ARG A 1 89 ? -2.331 3.526 1.534 1.00 88.81 89 ARG A C 1
ATOM 708 O O . ARG A 1 89 ? -2.422 2.436 0.977 1.00 88.81 89 ARG A O 1
ATOM 715 N N . ALA A 1 90 ? -2.965 3.811 2.666 1.00 89.25 90 ALA A N 1
ATOM 716 C CA . ALA A 1 90 ? -4.022 2.964 3.203 1.00 89.25 90 ALA A CA 1
ATOM 717 C C . ALA A 1 90 ? -5.153 3.799 3.795 1.00 89.25 90 ALA A C 1
ATOM 719 O O . ALA A 1 90 ? -4.908 4.842 4.405 1.00 89.25 90 ALA A O 1
ATOM 720 N N . GLU A 1 91 ? -6.379 3.323 3.638 1.00 88.06 91 GLU A N 1
ATOM 721 C CA . GLU A 1 91 ? -7.596 3.979 4.106 1.00 88.06 91 GLU A CA 1
ATOM 722 C C . GLU A 1 91 ? -8.440 3.012 4.933 1.00 88.06 91 GLU A C 1
ATOM 724 O O . GLU A 1 91 ? -8.539 1.838 4.573 1.00 88.06 91 GLU A O 1
ATOM 729 N N . PRO A 1 92 ? -9.061 3.468 6.031 1.00 85.25 92 PRO A N 1
ATOM 730 C CA . PRO A 1 92 ? -10.071 2.673 6.710 1.00 85.25 92 PRO A CA 1
ATOM 731 C C . PRO A 1 92 ? -11.285 2.508 5.792 1.00 85.25 92 PRO A C 1
ATOM 733 O O . PRO A 1 92 ? -11.750 3.469 5.182 1.00 85.25 92 PRO A O 1
ATOM 736 N N . VAL A 1 93 ? -11.806 1.290 5.701 1.00 85.19 93 VAL A N 1
ATOM 737 C CA . VAL A 1 93 ? -13.064 1.016 5.008 1.00 85.19 93 VAL A CA 1
ATOM 738 C C . VAL A 1 93 ? -14.168 1.110 6.047 1.00 85.19 93 VAL A C 1
ATOM 740 O O . VAL A 1 93 ? -14.351 0.206 6.861 1.00 85.19 93 VAL A O 1
ATOM 743 N N . THR A 1 94 ? -14.889 2.227 6.058 1.00 72.00 94 THR A N 1
ATOM 744 C CA . THR A 1 94 ? -16.116 2.337 6.847 1.00 72.00 94 THR A CA 1
ATOM 745 C C . THR A 1 94 ? -17.219 1.498 6.198 1.00 72.00 94 THR A C 1
ATOM 747 O O . THR A 1 94 ? -17.386 1.570 4.979 1.00 72.00 94 THR A O 1
ATOM 750 N N . PRO A 1 95 ? -18.004 0.732 6.977 1.00 60.94 95 PRO A N 1
ATOM 751 C CA . PRO A 1 95 ? -19.081 -0.109 6.445 1.00 60.94 95 PRO A CA 1
ATOM 752 C C . PRO A 1 95 ? -20.175 0.685 5.708 1.00 60.94 95 PRO A C 1
ATOM 754 O O . PRO A 1 95 ? -20.878 0.122 4.879 1.00 60.94 95 PRO A O 1
ATOM 757 N N . ASP A 1 96 ? -20.273 1.996 5.941 1.00 55.94 96 ASP A N 1
ATOM 758 C CA . ASP A 1 96 ? -21.181 2.900 5.223 1.00 55.94 96 ASP A CA 1
ATOM 759 C C . ASP A 1 96 ? -20.875 2.973 3.711 1.00 55.94 96 ASP A C 1
ATOM 761 O O . ASP A 1 96 ? -21.776 2.942 2.878 1.00 55.94 96 ASP A O 1
ATOM 765 N N . THR A 1 97 ? -19.593 2.930 3.328 1.00 54.59 97 THR A N 1
ATOM 766 C CA . THR A 1 97 ? -19.174 2.934 1.915 1.00 54.59 97 THR A CA 1
ATOM 767 C C . THR A 1 97 ? -19.466 1.602 1.220 1.00 54.59 97 THR A C 1
ATOM 769 O O . THR A 1 97 ? -19.672 1.580 0.014 1.00 54.59 97 THR A O 1
ATOM 772 N N . ALA A 1 98 ? -19.532 0.488 1.958 1.00 51.41 98 ALA A N 1
ATOM 773 C CA . ALA A 1 98 ? -19.840 -0.824 1.382 1.00 51.41 98 ALA A CA 1
ATOM 774 C C . ALA A 1 98 ? -21.330 -0.993 1.021 1.00 51.41 98 ALA A C 1
ATOM 776 O O . ALA A 1 98 ? -21.664 -1.863 0.219 1.00 51.41 98 ALA A O 1
ATOM 777 N N . HIS A 1 99 ? -22.216 -0.169 1.593 1.00 47.69 99 HIS A N 1
ATOM 778 C CA . HIS A 1 99 ? -23.650 -0.173 1.292 1.00 47.69 99 HIS A CA 1
ATOM 779 C C . HIS A 1 99 ? -24.059 0.854 0.222 1.00 47.69 99 HIS A C 1
ATOM 781 O O . HIS A 1 99 ? -25.110 0.686 -0.389 1.00 47.69 99 HIS A O 1
ATOM 787 N N . ALA A 1 100 ? -23.237 1.873 -0.053 1.00 51.59 100 ALA A N 1
ATOM 788 C CA . ALA A 1 100 ? -23.563 2.924 -1.022 1.00 51.59 100 ALA A CA 1
ATOM 789 C C . ALA A 1 100 ? -23.552 2.457 -2.496 1.00 51.59 100 ALA A C 1
ATOM 791 O O . ALA A 1 100 ? -24.248 3.046 -3.319 1.00 51.59 100 ALA A O 1
ATOM 792 N N . ASP A 1 101 ? -22.831 1.381 -2.832 1.00 48.88 101 ASP A N 1
ATOM 793 C CA . ASP A 1 101 ? -22.820 0.799 -4.188 1.00 48.88 101 ASP A CA 1
ATOM 794 C C . ASP A 1 101 ? -24.004 -0.160 -4.459 1.00 48.88 101 ASP A C 1
ATOM 796 O O . ASP A 1 101 ? -24.130 -0.691 -5.562 1.00 48.88 101 ASP A O 1
ATOM 800 N N . ALA A 1 102 ? -24.880 -0.402 -3.473 1.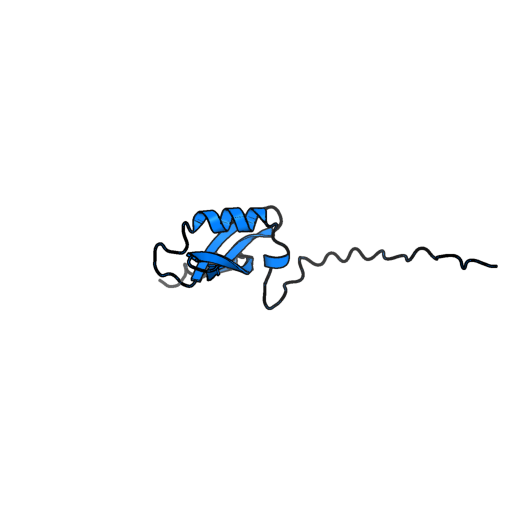00 55.19 102 ALA A N 1
ATOM 801 C CA . ALA A 1 102 ? -26.008 -1.334 -3.596 1.00 55.19 102 ALA A CA 1
ATOM 802 C C . ALA A 1 102 ? -27.357 -0.667 -3.940 1.00 55.19 102 ALA A C 1
ATOM 804 O O . ALA A 1 102 ? -28.328 -1.383 -4.173 1.00 55.19 102 ALA A O 1
ATOM 805 N N . ASP A 1 103 ? -27.427 0.670 -3.997 1.00 49.81 103 ASP A N 1
ATOM 806 C CA . ASP A 1 103 ? -28.690 1.423 -4.144 1.00 49.81 103 ASP A CA 1
ATOM 807 C C . ASP A 1 103 ? -28.833 2.161 -5.492 1.00 49.81 103 ASP A C 1
ATOM 809 O O . ASP A 1 103 ? -29.638 3.077 -5.635 1.00 49.81 103 ASP A O 1
ATOM 813 N N . HIS A 1 104 ? -28.066 1.769 -6.517 1.00 45.75 104 HIS A N 1
ATOM 814 C CA . HIS A 1 104 ? -28.318 2.223 -7.889 1.00 45.75 104 HIS A CA 1
ATOM 815 C C . HIS A 1 104 ? -28.698 1.041 -8.788 1.00 45.75 104 HIS A C 1
ATOM 817 O O . HIS A 1 104 ? -27.897 0.554 -9.586 1.00 45.75 104 HIS A O 1
ATOM 823 N N . ALA A 1 105 ? -29.940 0.579 -8.629 1.00 46.41 105 ALA A N 1
ATOM 824 C CA . ALA A 1 105 ? -30.636 -0.306 -9.563 1.00 46.41 105 ALA A CA 1
ATOM 825 C C . ALA A 1 105 ? -31.790 0.445 -10.240 1.00 46.41 105 ALA A C 1
ATOM 827 O O . ALA A 1 105 ? -32.430 1.277 -9.558 1.00 46.41 105 ALA A O 1
#

Foldseek 3Di:
DDDDDDDPPPPPDPPVDDDPQDPFAGCVVVQPVVQVVVQQVVVPFLVPPPDQKDWGWDQRDVLGIKIWIWGWDWDDDPPDIGIGTDTGYMYHDDVVVVCVVVPDD